Protein AF-A0A1X9XKP0-F1 (afdb_monomer_lite)

Secondary structure (DSSP, 8-state):
-PPPTTTTSTT--S--S-GGG--S-EEEEE--SHHHHHHHHHHTTTSEEEEE---

Structure (mmCIF, N/CA/C/O backbone):
data_AF-A0A1X9XKP0-F1
#
_entry.id   AF-A0A1X9XKP0-F1
#
loop_
_atom_site.group_PDB
_atom_site.id
_atom_site.type_symbol
_atom_site.label_atom_id
_atom_site.label_alt_id
_atom_site.label_comp_id
_atom_site.label_asym_id
_atom_site.label_entity_id
_atom_site.label_seq_id
_atom_site.pdbx_PDB_ins_code
_atom_site.Cartn_x
_atom_site.Cartn_y
_atom_site.Cartn_z
_atom_site.occupancy
_atom_site.B_iso_or_equiv
_atom_site.auth_seq_id
_atom_site.auth_comp_id
_atom_site.auth_asym_id
_atom_site.auth_atom_id
_atom_site.pdbx_PDB_model_num
ATOM 1 N N . LEU A 1 1 ? 6.902 4.538 -24.668 1.00 48.28 1 LEU A N 1
ATOM 2 C CA . LEU A 1 1 ? 6.280 3.582 -23.727 1.00 48.28 1 LEU A CA 1
ATOM 3 C C . LEU A 1 1 ? 4.814 3.498 -24.110 1.00 48.28 1 LEU A C 1
ATOM 5 O O . LEU A 1 1 ? 4.181 4.542 -24.175 1.00 48.28 1 LEU A O 1
ATOM 9 N N . ALA A 1 2 ? 4.329 2.324 -24.512 1.00 60.41 2 ALA A N 1
ATOM 10 C CA . ALA A 1 2 ? 2.915 2.155 -24.831 1.00 60.41 2 ALA A CA 1
ATOM 11 C C . ALA A 1 2 ? 2.128 2.061 -23.519 1.00 60.41 2 ALA A C 1
ATOM 13 O O . ALA A 1 2 ? 2.565 1.361 -22.608 1.00 60.41 2 ALA A O 1
ATOM 14 N N . ALA A 1 3 ? 1.014 2.784 -23.437 1.00 70.12 3 ALA A N 1
ATOM 15 C CA . ALA A 1 3 ? 0.101 2.728 -22.307 1.00 70.12 3 ALA A CA 1
ATOM 16 C C . ALA A 1 3 ? -0.401 1.285 -22.076 1.00 70.12 3 ALA A C 1
ATOM 18 O O . ALA A 1 3 ? -0.729 0.585 -23.041 1.00 70.12 3 ALA A O 1
ATOM 19 N N . MET A 1 4 ? -0.441 0.823 -20.825 1.00 80.12 4 MET A N 1
ATOM 20 C CA . MET A 1 4 ? -1.002 -0.477 -20.459 1.00 80.12 4 MET A CA 1
ATOM 21 C C . MET A 1 4 ? -2.531 -0.427 -20.503 1.00 80.12 4 MET A C 1
ATOM 23 O O . MET A 1 4 ? -3.169 0.516 -20.035 1.00 80.12 4 MET A O 1
ATOM 27 N N . ALA A 1 5 ? -3.145 -1.478 -21.046 1.00 90.50 5 ALA A N 1
ATOM 28 C CA . ALA A 1 5 ? -4.597 -1.574 -21.101 1.00 90.50 5 ALA A CA 1
ATOM 29 C C . ALA A 1 5 ? -5.199 -1.501 -19.685 1.00 90.50 5 ALA A C 1
ATOM 31 O O . ALA A 1 5 ? -4.878 -2.315 -18.823 1.00 90.50 5 ALA A O 1
ATOM 32 N N . GLY A 1 6 ? -6.089 -0.531 -19.464 1.00 87.94 6 GLY A N 1
ATOM 33 C CA . GLY A 1 6 ? -6.783 -0.346 -18.189 1.00 87.94 6 GLY A CA 1
ATOM 34 C C . GLY A 1 6 ? -6.035 0.480 -17.138 1.00 87.94 6 GLY A C 1
ATOM 35 O O . GLY A 1 6 ? -6.575 0.648 -16.049 1.00 87.94 6 GLY A O 1
ATOM 36 N N . GLU A 1 7 ? -4.857 1.037 -17.439 1.00 90.19 7 GLU A N 1
ATOM 37 C CA . GLU A 1 7 ? -4.113 1.850 -16.459 1.00 90.19 7 GLU A CA 1
ATOM 38 C C . GLU A 1 7 ? -4.800 3.175 -16.086 1.00 90.19 7 GLU A C 1
ATOM 40 O O . GLU A 1 7 ? -4.532 3.725 -15.028 1.00 90.19 7 GLU A O 1
ATOM 45 N N . ASN A 1 8 ? -5.699 3.670 -16.943 1.00 91.31 8 ASN A N 1
ATOM 46 C CA . ASN A 1 8 ? -6.430 4.927 -16.748 1.00 91.31 8 ASN A CA 1
ATOM 47 C C . ASN A 1 8 ? -7.819 4.727 -16.114 1.00 91.31 8 ASN A C 1
ATOM 49 O O . ASN A 1 8 ? -8.650 5.633 -16.157 1.00 91.31 8 ASN A O 1
ATOM 53 N N . LEU A 1 9 ? -8.131 3.530 -15.608 1.00 93.69 9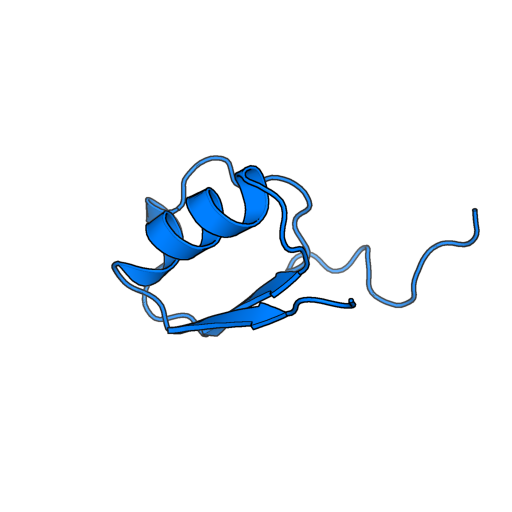 LEU A N 1
ATOM 54 C CA . LEU A 1 9 ? -9.382 3.315 -14.879 1.00 93.69 9 LEU A CA 1
ATOM 55 C C . LEU A 1 9 ? -9.331 4.065 -13.543 1.00 93.69 9 LEU A C 1
ATOM 57 O O . LEU A 1 9 ? -8.307 4.040 -12.875 1.00 93.69 9 LEU A O 1
ATOM 61 N N . GLU A 1 10 ? -10.456 4.634 -13.103 1.00 92.06 10 GLU A N 1
ATOM 62 C CA . GLU A 1 10 ? -10.546 5.406 -11.845 1.00 92.06 10 GLU A CA 1
ATOM 63 C C . GLU A 1 10 ? -10.063 4.627 -10.607 1.00 92.06 10 GLU A C 1
ATOM 65 O O . GLU A 1 10 ? -9.519 5.197 -9.671 1.00 92.06 10 GLU A O 1
ATOM 70 N N . ARG A 1 11 ? -10.211 3.297 -10.623 1.00 92.38 11 ARG A N 1
ATOM 71 C CA . ARG A 1 11 ? -9.761 2.384 -9.558 1.00 92.38 11 ARG A CA 1
ATOM 72 C C . ARG A 1 11 ? -8.260 2.063 -9.573 1.00 92.38 11 ARG A C 1
ATOM 74 O O . ARG A 1 11 ? -7.816 1.246 -8.771 1.00 92.38 11 ARG A O 1
ATOM 81 N N . VAL A 1 12 ? -7.494 2.599 -10.523 1.00 95.00 12 VAL A N 1
ATOM 82 C CA . VAL A 1 12 ? -6.043 2.396 -10.622 1.00 95.00 12 VAL A CA 1
ATOM 83 C C . VAL A 1 12 ? -5.349 3.654 -10.125 1.00 95.00 12 VAL A C 1
ATOM 85 O O . VAL A 1 12 ? -5.518 4.731 -10.687 1.00 95.00 12 VAL A O 1
ATOM 88 N N . GLN A 1 13 ? -4.553 3.508 -9.069 1.00 94.00 13 GLN A N 1
ATOM 89 C CA . GLN A 1 13 ? -3.839 4.614 -8.440 1.00 94.00 13 GLN A CA 1
ATOM 90 C C . GLN A 1 13 ? -2.350 4.281 -8.355 1.00 94.00 13 GLN A C 1
ATOM 92 O O . GLN A 1 13 ? -1.966 3.208 -7.893 1.00 94.00 13 GLN A O 1
ATOM 97 N N . TYR A 1 14 ? -1.507 5.206 -8.8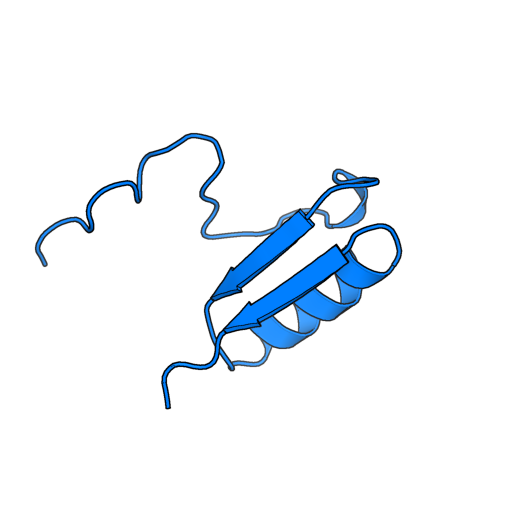14 1.00 93.00 14 TYR A N 1
ATOM 98 C CA . TYR A 1 14 ? -0.046 5.070 -8.757 1.00 93.00 14 TYR A CA 1
ATOM 99 C C . TYR A 1 14 ? 0.550 5.570 -7.438 1.00 93.00 14 TYR A C 1
ATOM 101 O O . TYR A 1 14 ? 1.690 5.253 -7.104 1.00 93.00 14 TYR A O 1
ATOM 109 N N . THR A 1 15 ? -0.222 6.352 -6.691 1.00 92.81 15 THR A N 1
ATOM 110 C CA . THR A 1 15 ? 0.147 6.923 -5.400 1.00 92.81 15 THR A CA 1
ATOM 111 C C . THR A 1 15 ? -0.965 6.641 -4.407 1.00 92.81 15 THR A C 1
ATOM 113 O O . THR A 1 15 ? -2.133 6.736 -4.769 1.00 92.81 15 THR A O 1
ATOM 116 N N . LEU A 1 16 ? -0.600 6.342 -3.164 1.00 96.00 16 LEU A N 1
ATOM 117 C CA . LEU A 1 16 ? -1.531 6.219 -2.049 1.00 96.00 16 LEU A CA 1
ATOM 118 C C . LEU A 1 16 ? -1.259 7.378 -1.093 1.00 96.00 16 LEU A C 1
ATOM 120 O O . LEU A 1 16 ? -0.152 7.480 -0.570 1.00 96.00 16 LEU A O 1
ATOM 124 N N . ALA A 1 17 ? -2.232 8.273 -0.928 1.00 95.50 17 ALA A N 1
ATOM 125 C CA . ALA A 1 17 ? -2.096 9.424 -0.038 1.00 95.50 17 ALA A CA 1
ATOM 126 C C . ALA A 1 17 ? -2.424 9.045 1.410 1.00 95.50 17 ALA A C 1
ATOM 128 O O . ALA A 1 17 ? -1.621 9.301 2.304 1.00 95.50 17 ALA A O 1
ATOM 129 N N . ASP A 1 18 ? -3.572 8.394 1.613 1.00 96.75 18 ASP A N 1
ATOM 130 C CA . ASP A 1 18 ? -4.028 7.933 2.917 1.00 96.75 18 ASP A CA 1
ATOM 131 C C . ASP A 1 18 ? -4.653 6.525 2.804 1.00 96.75 18 ASP A C 1
ATOM 133 O O . ASP A 1 18 ? -5.661 6.351 2.116 1.00 96.75 18 ASP A O 1
ATOM 137 N N . PRO A 1 19 ? -4.068 5.485 3.431 1.00 96.56 19 PRO A N 1
ATOM 138 C CA . PRO A 1 19 ? -4.669 4.153 3.468 1.00 96.56 19 PRO A CA 1
ATOM 139 C C . PRO A 1 19 ? -5.978 4.093 4.269 1.00 96.56 19 PRO A C 1
ATOM 141 O O . PRO A 1 19 ? -6.720 3.118 4.121 1.00 96.56 19 PRO A O 1
ATOM 144 N N . GLU A 1 20 ? -6.254 5.078 5.129 1.00 96.94 20 GLU A N 1
ATOM 145 C CA . GLU A 1 20 ? -7.448 5.091 5.978 1.00 96.94 20 GLU A CA 1
ATOM 146 C C . GLU A 1 20 ? -8.730 5.438 5.205 1.00 96.94 20 GLU A C 1
ATOM 148 O O . GLU A 1 20 ? -9.818 5.089 5.658 1.00 96.94 20 GLU A O 1
ATOM 153 N N . GLU A 1 21 ? -8.613 6.012 4.002 1.00 97.12 21 GLU A N 1
ATOM 154 C CA . GLU A 1 21 ? -9.746 6.318 3.112 1.00 97.12 21 GLU A CA 1
ATOM 155 C C . GLU A 1 21 ? -10.426 5.070 2.516 1.00 97.12 21 GLU A C 1
ATOM 157 O O . GLU A 1 21 ? -11.521 5.171 1.962 1.00 97.12 21 GLU A O 1
ATOM 162 N N . PHE A 1 22 ? -9.801 3.893 2.630 1.00 97.31 22 PHE A N 1
ATOM 163 C CA . PHE A 1 22 ? -10.308 2.634 2.081 1.00 97.31 22 PHE A CA 1
ATOM 164 C C . PHE A 1 22 ? -10.679 1.671 3.204 1.00 97.31 22 PHE A C 1
ATOM 166 O O . PHE A 1 22 ? -9.826 1.348 4.034 1.00 97.31 22 PHE A O 1
ATOM 173 N N . GLU A 1 23 ? -11.901 1.137 3.188 1.00 98.12 23 GLU A N 1
ATOM 174 C CA . GLU A 1 23 ? -12.399 0.212 4.211 1.00 98.12 23 GLU A CA 1
ATOM 175 C C . GLU A 1 23 ? -13.214 -0.934 3.595 1.00 98.12 23 GLU A C 1
ATOM 177 O O . GLU A 1 23 ? -14.093 -0.727 2.757 1.00 98.12 23 GLU A O 1
ATOM 182 N N . GLY A 1 24 ? -12.945 -2.169 4.033 1.00 98.44 24 GLY A N 1
ATOM 183 C CA . GLY A 1 24 ? -13.704 -3.350 3.615 1.00 98.44 24 GLY A CA 1
ATOM 184 C C . GLY A 1 24 ? -13.481 -3.777 2.159 1.00 98.44 24 GLY A C 1
ATOM 185 O O . GLY A 1 24 ? -14.230 -4.613 1.646 1.00 98.44 24 GLY A O 1
ATOM 186 N N . GLU A 1 25 ? -12.460 -3.250 1.484 1.00 98.31 25 GLU A N 1
ATOM 187 C CA . GLU A 1 25 ? -12.195 -3.524 0.073 1.00 98.31 25 GLU A CA 1
ATOM 188 C C . GLU A 1 25 ? -11.273 -4.734 -0.154 1.00 98.31 25 GLU A C 1
ATOM 190 O O . GLU A 1 25 ? -10.571 -5.217 0.739 1.00 98.31 25 GLU A O 1
ATOM 195 N N . THR A 1 26 ? -11.250 -5.232 -1.397 1.00 98.56 26 THR A N 1
ATOM 196 C CA . THR A 1 26 ? -10.169 -6.100 -1.889 1.00 98.56 26 THR A CA 1
ATOM 197 C C . THR A 1 26 ? -9.249 -5.286 -2.785 1.00 98.56 26 THR A C 1
ATOM 199 O O . THR A 1 26 ? -9.639 -4.920 -3.892 1.00 98.56 26 THR A O 1
ATOM 202 N N . ILE A 1 27 ? -8.021 -5.051 -2.325 1.00 98.38 27 ILE A N 1
ATOM 203 C CA . ILE A 1 27 ? -7.065 -4.158 -2.983 1.00 98.38 27 ILE A CA 1
ATOM 204 C C . ILE A 1 27 ? -5.848 -4.951 -3.453 1.00 98.38 27 ILE A C 1
ATOM 206 O O . ILE A 1 27 ? -5.295 -5.773 -2.719 1.00 98.38 27 ILE A O 1
ATOM 210 N N . VAL A 1 28 ? -5.422 -4.697 -4.690 1.00 97.62 28 VAL A N 1
ATOM 211 C CA . VAL A 1 28 ? -4.216 -5.290 -5.275 1.00 97.62 28 VAL A CA 1
ATOM 212 C C . VAL A 1 28 ? -3.110 -4.245 -5.304 1.00 97.62 28 VAL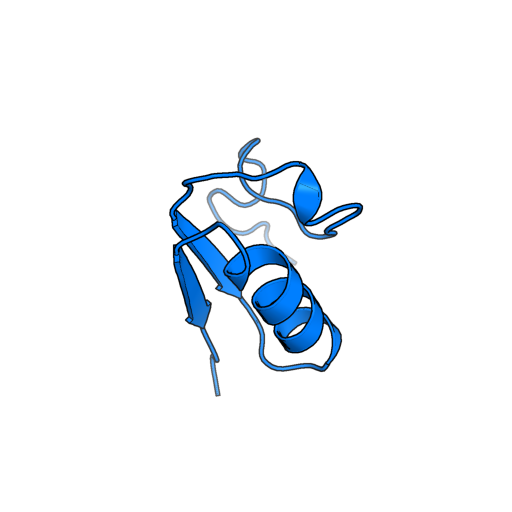 A C 1
ATOM 214 O O . VAL A 1 28 ? -3.253 -3.211 -5.952 1.00 97.62 28 VAL A O 1
ATOM 217 N N . VAL A 1 29 ? -1.991 -4.539 -4.648 1.00 97.25 29 VAL A N 1
ATOM 218 C CA . VAL A 1 29 ? -0.775 -3.723 -4.709 1.00 97.25 29 VAL A CA 1
ATOM 219 C C . VAL A 1 29 ? 0.218 -4.414 -5.640 1.00 97.25 29 VAL A C 1
ATOM 221 O O . VAL A 1 29 ? 0.575 -5.575 -5.436 1.00 97.25 29 VAL A O 1
ATOM 224 N N . VAL A 1 30 ? 0.653 -3.712 -6.688 1.00 95.38 30 VAL A N 1
ATOM 225 C CA . VAL A 1 30 ? 1.588 -4.240 -7.692 1.00 95.38 30 VAL A CA 1
ATOM 226 C C . VAL A 1 30 ? 2.973 -3.646 -7.461 1.00 95.38 30 VAL A C 1
ATOM 228 O O . VAL A 1 30 ? 3.167 -2.441 -7.593 1.00 95.38 30 VAL A O 1
ATOM 231 N N . GLY A 1 31 ? 3.949 -4.497 -7.147 1.00 93.88 31 GLY A N 1
ATOM 232 C CA . GLY A 1 31 ? 5.318 -4.087 -6.840 1.00 93.88 31 GLY A CA 1
ATOM 233 C C . GLY A 1 31 ? 5.874 -4.796 -5.608 1.00 93.88 31 GLY A C 1
ATOM 234 O O . GLY A 1 31 ? 5.150 -5.455 -4.869 1.00 93.88 31 GLY A O 1
ATOM 235 N N . ALA A 1 32 ? 7.184 -4.670 -5.403 1.00 92.00 32 ALA A N 1
ATOM 236 C CA . ALA A 1 32 ? 7.894 -5.304 -4.288 1.00 92.00 32 ALA A CA 1
ATOM 237 C C . ALA A 1 32 ? 8.971 -4.400 -3.655 1.00 92.00 32 ALA A C 1
ATOM 239 O O . ALA A 1 32 ? 9.828 -4.888 -2.928 1.00 92.00 32 ALA A O 1
ATOM 240 N N . GLY A 1 33 ? 8.955 -3.099 -3.966 1.00 94.25 33 GLY A N 1
ATOM 241 C CA . GLY A 1 33 ? 9.798 -2.110 -3.288 1.00 94.25 33 GLY A CA 1
ATOM 242 C C . GLY A 1 33 ? 9.154 -1.607 -1.997 1.00 94.25 33 GLY A C 1
ATOM 243 O O . GLY A 1 33 ? 7.985 -1.895 -1.736 1.00 94.25 33 GLY A O 1
ATOM 244 N N . ASP A 1 34 ? 9.895 -0.804 -1.238 1.00 96.38 34 ASP A N 1
ATOM 245 C CA . ASP A 1 34 ? 9.489 -0.320 0.089 1.00 96.38 34 ASP A CA 1
ATOM 246 C C . ASP A 1 34 ? 8.102 0.334 0.076 1.00 96.38 34 ASP A C 1
ATOM 248 O O . ASP A 1 34 ? 7.227 -0.075 0.832 1.00 96.38 34 ASP A O 1
ATOM 252 N N . ALA A 1 35 ? 7.840 1.228 -0.884 1.00 95.06 35 ALA A N 1
ATOM 253 C CA . ALA A 1 35 ? 6.538 1.885 -1.020 1.00 95.06 35 ALA A CA 1
ATOM 254 C C . ALA A 1 35 ? 5.372 0.896 -1.224 1.00 95.06 35 ALA A C 1
ATOM 256 O O . ALA A 1 35 ? 4.278 1.109 -0.709 1.00 95.06 35 ALA A O 1
ATOM 257 N N . ALA A 1 36 ? 5.584 -0.205 -1.955 1.00 95.69 36 ALA A N 1
ATOM 258 C CA . ALA A 1 36 ? 4.546 -1.221 -2.138 1.00 95.69 36 ALA A CA 1
ATOM 259 C C . ALA A 1 36 ? 4.262 -1.964 -0.824 1.00 95.69 36 ALA A C 1
ATOM 261 O O . ALA A 1 36 ? 3.106 -2.240 -0.508 1.00 95.69 36 ALA A O 1
ATOM 262 N N . ILE A 1 37 ? 5.307 -2.261 -0.049 1.00 96.06 37 ILE A N 1
ATOM 263 C CA . ILE A 1 37 ? 5.194 -2.951 1.240 1.00 96.06 37 ILE A CA 1
ATOM 264 C C . ILE A 1 37 ? 4.517 -2.045 2.275 1.00 96.06 37 ILE A C 1
ATOM 266 O O . ILE A 1 37 ? 3.583 -2.483 2.945 1.00 96.06 37 ILE A O 1
ATOM 270 N N . GLU A 1 38 ? 4.932 -0.782 2.375 1.00 96.88 38 GLU A N 1
ATOM 271 C CA . GLU A 1 38 ? 4.348 0.204 3.293 1.00 96.88 38 GLU A CA 1
ATOM 272 C C . GLU A 1 38 ? 2.867 0.451 2.987 1.00 96.88 38 GLU A C 1
ATOM 274 O O . GLU A 1 38 ? 2.027 0.364 3.888 1.00 96.88 38 GLU A O 1
ATOM 279 N N . ASN A 1 39 ? 2.522 0.651 1.710 1.00 97.25 39 ASN A N 1
ATOM 280 C CA . ASN A 1 39 ? 1.132 0.822 1.287 1.00 97.25 39 ASN A CA 1
ATOM 281 C C . ASN A 1 39 ? 0.293 -0.424 1.589 1.00 97.25 39 ASN A C 1
ATOM 283 O O . ASN A 1 39 ? -0.817 -0.313 2.109 1.00 97.25 39 ASN A O 1
ATOM 287 N N . ALA A 1 40 ? 0.824 -1.619 1.309 1.00 97.25 40 ALA A N 1
ATOM 288 C CA . ALA A 1 40 ? 0.125 -2.866 1.599 1.00 97.25 40 ALA A CA 1
ATOM 289 C C . ALA A 1 40 ? -0.147 -3.035 3.101 1.00 97.25 40 ALA A C 1
ATOM 291 O O . ALA A 1 40 ? -1.253 -3.425 3.473 1.00 97.25 40 ALA A O 1
ATOM 292 N N . LEU A 1 41 ? 0.821 -2.709 3.964 1.00 97.75 41 LEU A N 1
ATOM 293 C CA . LEU A 1 41 ? 0.655 -2.766 5.420 1.00 97.75 41 LEU A CA 1
ATOM 294 C C . LEU A 1 41 ? -0.369 -1.746 5.931 1.00 97.75 41 LEU A C 1
ATOM 296 O O . LEU A 1 41 ? -1.177 -2.085 6.796 1.00 97.75 41 LEU A O 1
ATOM 300 N N . GLY A 1 42 ? -0.358 -0.522 5.396 1.00 98.00 42 GLY A N 1
ATOM 301 C CA . GLY A 1 42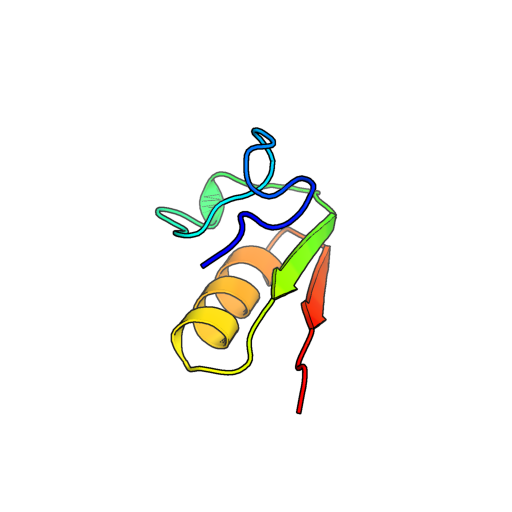 ? -1.342 0.507 5.734 1.00 98.00 42 GLY A CA 1
ATOM 302 C C . GLY A 1 42 ? -2.765 0.067 5.392 1.00 98.00 42 GLY A C 1
ATOM 303 O O . GLY A 1 42 ? -3.641 0.077 6.256 1.00 98.00 42 GLY A O 1
ATOM 304 N N . LEU A 1 43 ? -2.970 -0.400 4.158 1.00 98.38 43 LEU A N 1
ATOM 305 C CA . LEU A 1 43 ? -4.274 -0.844 3.660 1.00 98.38 43 LEU A CA 1
ATOM 306 C C . LEU A 1 43 ? -4.777 -2.112 4.367 1.00 98.38 43 LEU A C 1
ATOM 308 O O . LEU A 1 43 ? -5.976 -2.244 4.610 1.00 98.38 43 LEU A O 1
ATOM 312 N N . ALA A 1 44 ? -3.885 -3.038 4.733 1.00 98.44 44 ALA A N 1
ATOM 313 C CA . ALA A 1 44 ? -4.247 -4.325 5.336 1.00 98.44 44 ALA A CA 1
ATOM 314 C C . ALA A 1 44 ? -4.875 -4.212 6.734 1.00 98.44 44 ALA A C 1
ATOM 316 O O . ALA A 1 44 ? -5.436 -5.191 7.224 1.00 98.44 44 ALA A O 1
ATOM 317 N N . LYS A 1 45 ? -4.813 -3.036 7.375 1.00 98.19 45 LYS A N 1
ATOM 318 C CA . LYS A 1 45 ? -5.462 -2.791 8.672 1.00 98.19 45 LYS A CA 1
ATOM 319 C C . LYS A 1 45 ? -6.979 -2.997 8.624 1.00 98.19 45 LYS A C 1
ATOM 321 O O . LYS A 1 45 ? -7.553 -3.429 9.618 1.00 98.19 45 LYS A O 1
ATOM 326 N N . GLN A 1 46 ? -7.605 -2.697 7.486 1.00 98.38 46 GLN A N 1
ATOM 327 C CA . GLN A 1 46 ? -9.064 -2.730 7.324 1.00 98.38 46 GLN A CA 1
ATOM 328 C C . GLN A 1 46 ? -9.529 -3.248 5.952 1.00 98.38 46 GLN A C 1
ATOM 330 O O . GLN A 1 46 ? -10.718 -3.221 5.645 1.00 98.38 46 GLN A O 1
ATOM 335 N N . ASN A 1 47 ? -8.605 -3.760 5.130 1.00 98.69 47 ASN A N 1
ATOM 336 C CA . ASN A 1 47 ? -8.890 -4.290 3.796 1.00 98.69 47 ASN A CA 1
ATOM 337 C C . ASN A 1 47 ? -8.254 -5.665 3.582 1.00 98.69 47 ASN A C 1
ATOM 339 O O . ASN A 1 47 ? -7.269 -6.043 4.223 1.00 98.69 47 ASN A O 1
ATOM 343 N N . ARG A 1 48 ? -8.771 -6.402 2.596 1.00 98.69 48 ARG A N 1
ATOM 344 C CA . ARG A 1 48 ? -8.116 -7.601 2.070 1.00 98.69 48 ARG A CA 1
ATOM 345 C C . ARG A 1 48 ? -7.102 -7.194 1.004 1.00 98.69 48 ARG A C 1
ATOM 347 O O . ARG A 1 48 ? -7.474 -6.865 -0.119 1.00 98.69 48 ARG A O 1
ATOM 354 N N . VAL A 1 49 ? -5.819 -7.271 1.336 1.00 98.38 49 VAL A N 1
ATOM 355 C CA . VAL A 1 49 ? -4.735 -6.863 0.432 1.00 98.38 49 VAL A CA 1
ATOM 356 C C . VAL A 1 49 ? -4.084 -8.068 -0.248 1.00 98.38 49 VAL A C 1
ATOM 358 O O . VAL A 1 49 ? -3.784 -9.075 0.393 1.00 98.38 49 VAL A O 1
ATOM 361 N N . ILE A 1 50 ? -3.852 -7.957 -1.557 1.00 98.12 50 ILE A N 1
ATOM 362 C CA . ILE A 1 50 ? -3.113 -8.923 -2.379 1.00 98.12 50 ILE A CA 1
ATOM 363 C C . ILE A 1 50 ? -1.879 -8.212 -2.941 1.00 98.12 50 ILE A C 1
ATOM 365 O O . ILE A 1 50 ? -2.010 -7.267 -3.715 1.00 98.12 50 ILE A O 1
ATOM 369 N N . LEU A 1 51 ? -0.683 -8.672 -2.574 1.00 96.38 51 LEU A N 1
ATOM 370 C CA . LEU A 1 51 ? 0.579 -8.136 -3.088 1.00 96.38 51 LEU A CA 1
ATOM 371 C C . LEU A 1 51 ? 1.071 -8.991 -4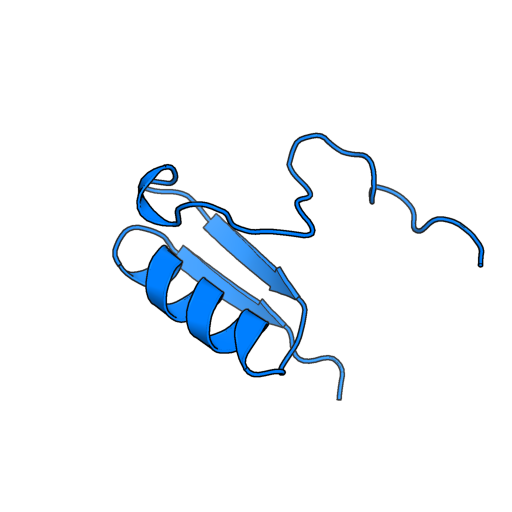.263 1.00 96.38 51 LEU A C 1
ATOM 373 O O . LEU A 1 51 ? 1.235 -10.204 -4.119 1.00 96.38 51 LEU A O 1
ATOM 377 N N . ILE A 1 52 ? 1.329 -8.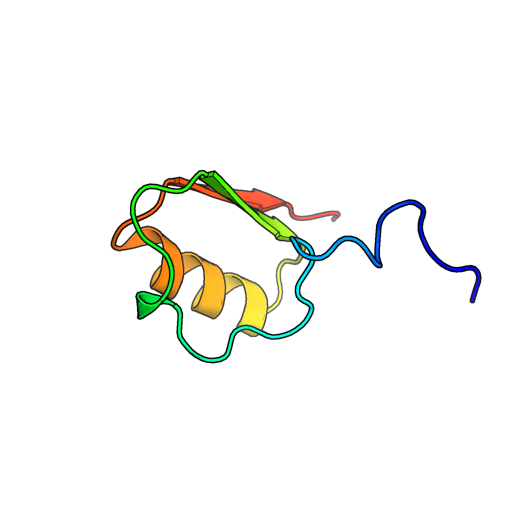367 -5.413 1.00 95.56 52 ILE A N 1
ATOM 378 C CA . ILE A 1 52 ? 1.881 -9.040 -6.595 1.00 95.56 52 ILE A CA 1
ATOM 379 C C . ILE A 1 52 ? 3.332 -8.604 -6.798 1.00 95.56 52 ILE A C 1
ATOM 381 O O . ILE A 1 52 ? 3.610 -7.461 -7.166 1.00 95.56 52 ILE A O 1
ATOM 385 N N . ASN A 1 53 ? 4.251 -9.556 -6.628 1.00 93.56 53 ASN A N 1
ATOM 386 C CA . ASN A 1 53 ? 5.648 -9.425 -7.026 1.00 93.56 53 ASN A CA 1
ATOM 387 C C . ASN A 1 53 ? 5.856 -10.093 -8.396 1.00 93.56 53 ASN A C 1
ATOM 389 O O . ASN A 1 53 ? 5.489 -11.251 -8.575 1.00 93.56 53 ASN A O 1
ATOM 393 N N . ARG A 1 54 ? 6.441 -9.364 -9.352 1.00 82.75 54 ARG A N 1
ATOM 394 C CA . ARG A 1 54 ? 6.665 -9.816 -10.741 1.00 82.75 54 ARG A CA 1
ATOM 395 C C . ARG A 1 54 ? 8.082 -10.355 -11.011 1.00 82.75 54 ARG A C 1
ATOM 397 O O . ARG A 1 54 ? 8.502 -10.323 -12.167 1.00 82.75 54 ARG A O 1
ATOM 404 N N . ALA A 1 55 ? 8.823 -10.706 -9.956 1.00 75.31 55 ALA A N 1
ATOM 405 C CA . ALA A 1 55 ? 10.190 -11.230 -10.041 1.00 75.31 55 ALA A CA 1
ATOM 406 C C . ALA A 1 55 ? 10.281 -12.514 -10.878 1.00 75.31 55 ALA A C 1
ATOM 408 O O . ALA A 1 55 ? 9.325 -13.321 -10.826 1.00 75.31 55 ALA A O 1
#

Radius of gyration: 11.67 Å; chains: 1; bounding box: 24×21×34 Å

pLDDT: mean 92.93, std 9.43, range [48.28, 98.69]

Sequence (55 aa):
LAAMAGENLERVQYTLADPEEFEGETIVVVGAGDAAIENALGLAKQNRVILINRA

Foldseek 3Di:
DDDDPPCPPPLHDPDDPALVVDAAEEEEQEEDDPRSVVSQVRVVVGYNYHYDDPD